Protein AF-A0A9X4S5B0-F1 (afdb_monomer)

Nearest PDB structures (foldseek):
  2hjq-assembly1_A  TM=6.160E-01  e=4.148E+00  Bacillus subtilis

Foldseek 3Di:
DKKAFCPWDQPVVVRDIDDHRDIDDDDPVVVVVCCVPPNPRIDDDDPPPPD

Organism: NCBI:txid1358

Mean predicted aligned error: 3.73 Å

Structure (mmCIF, N/CA/C/O backbone):
data_AF-A0A9X4S5B0-F1
#
_entry.id   AF-A0A9X4S5B0-F1
#
loop_
_atom_site.group_PDB
_atom_site.id
_atom_site.type_symbol
_atom_site.label_atom_id
_atom_site.label_alt_id
_atom_site.label_comp_id
_atom_site.label_asym_id
_atom_site.label_entity_id
_atom_site.label_seq_id
_atom_site.pdbx_PDB_ins_code
_atom_site.Cartn_x
_atom_site.Cartn_y
_atom_site.Cartn_z
_atom_site.occupancy
_atom_site.B_iso_or_equiv
_atom_site.auth_seq_id
_atom_site.auth_comp_id
_atom_site.auth_asym_id
_atom_site.auth_atom_id
_atom_site.pdbx_PDB_model_num
ATOM 1 N N . MET A 1 1 ? -1.211 6.906 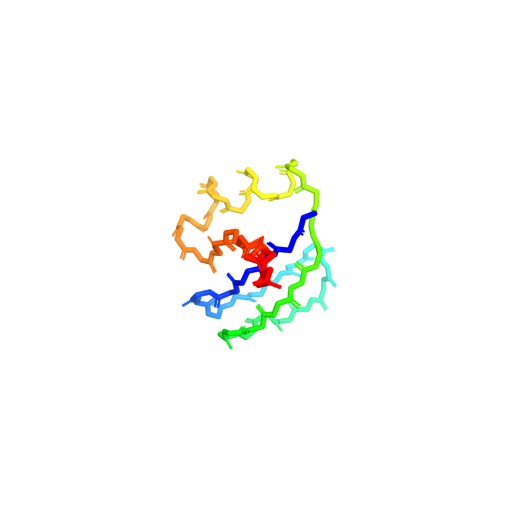8.253 1.00 94.62 1 MET A N 1
ATOM 2 C CA . MET A 1 1 ? -2.492 6.169 8.136 1.00 94.62 1 MET A CA 1
ATOM 3 C C . MET A 1 1 ? -2.177 4.718 7.845 1.00 94.62 1 MET A C 1
ATOM 5 O O . MET A 1 1 ? -1.130 4.470 7.256 1.00 94.62 1 MET A O 1
ATOM 9 N N . LYS A 1 2 ? -3.048 3.788 8.232 1.00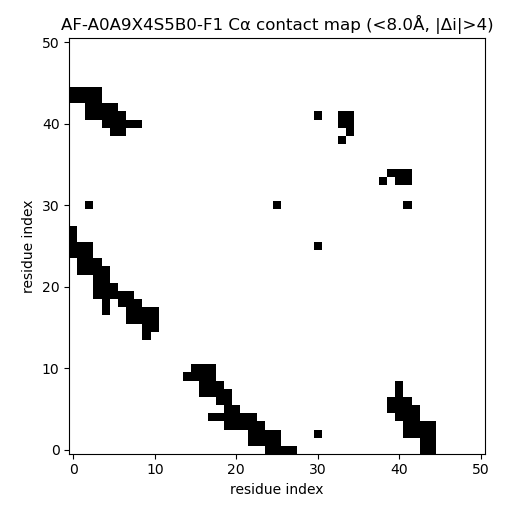 96.75 2 LYS A N 1
ATOM 10 C CA . LYS A 1 2 ? -2.878 2.372 7.901 1.00 96.75 2 LYS A CA 1
ATOM 11 C C . LYS A 1 2 ? -3.555 2.063 6.570 1.00 96.75 2 LYS A C 1
ATOM 13 O O . LYS A 1 2 ? -4.682 2.499 6.331 1.00 96.75 2 LYS A O 1
ATOM 18 N N . LEU A 1 3 ? -2.849 1.342 5.712 1.00 97.44 3 LEU A N 1
ATOM 19 C CA . LEU A 1 3 ? -3.347 0.850 4.435 1.00 97.44 3 LEU A CA 1
ATOM 20 C C . LEU A 1 3 ? -3.348 -0.670 4.457 1.00 97.44 3 LEU A C 1
ATOM 22 O O . LEU A 1 3 ? -2.392 -1.263 4.949 1.00 97.44 3 LEU A O 1
ATOM 26 N N . LYS A 1 4 ? -4.397 -1.277 3.907 1.00 98.12 4 LYS A N 1
ATOM 27 C CA . LYS A 1 4 ? -4.491 -2.716 3.684 1.00 98.12 4 LYS A CA 1
ATOM 28 C C . LYS A 1 4 ? -4.251 -3.021 2.212 1.00 98.12 4 LYS A C 1
ATOM 30 O O . LYS A 1 4 ? -4.847 -2.383 1.345 1.00 98.12 4 LYS A O 1
ATOM 35 N N . VAL A 1 5 ? -3.389 -3.989 1.934 1.00 98.50 5 VAL A N 1
ATOM 36 C CA . VAL A 1 5 ? -3.062 -4.437 0.578 1.00 98.50 5 VAL A CA 1
ATOM 37 C C . VAL A 1 5 ? -4.169 -5.348 0.040 1.00 98.50 5 VAL A C 1
ATOM 39 O O . VAL A 1 5 ? -4.627 -6.268 0.716 1.00 98.50 5 VAL A O 1
ATOM 42 N N . LYS A 1 6 ? -4.603 -5.088 -1.194 1.00 98.50 6 LYS A N 1
ATOM 43 C CA . LYS A 1 6 ? -5.684 -5.802 -1.900 1.00 98.50 6 LYS A CA 1
ATOM 44 C C . LYS A 1 6 ? -5.187 -6.635 -3.079 1.00 98.50 6 LYS A C 1
ATOM 46 O O . LYS A 1 6 ? -5.895 -7.531 -3.524 1.00 98.50 6 LYS A O 1
ATOM 51 N N . ALA A 1 7 ? -3.980 -6.360 -3.566 1.00 98.50 7 ALA A N 1
ATOM 52 C CA . ALA A 1 7 ? -3.301 -7.125 -4.606 1.00 98.50 7 ALA A CA 1
ATOM 53 C C . ALA A 1 7 ? -1.791 -7.104 -4.349 1.00 98.50 7 ALA A C 1
ATOM 55 O O . ALA A 1 7 ? -1.275 -6.093 -3.884 1.00 98.50 7 ALA A O 1
ATOM 56 N N . VAL A 1 8 ? -1.093 -8.202 -4.653 1.00 98.31 8 VAL A N 1
ATOM 57 C CA . VAL A 1 8 ? 0.365 -8.311 -4.470 1.00 98.31 8 VAL A CA 1
ATOM 58 C C . VAL A 1 8 ? 1.091 -7.324 -5.384 1.00 98.31 8 VAL A C 1
ATOM 60 O O . VAL A 1 8 ? 0.772 -7.238 -6.572 1.00 98.31 8 VAL A O 1
ATOM 63 N N . PHE A 1 9 ? 2.085 -6.604 -4.861 1.00 98.38 9 PHE A N 1
ATOM 64 C CA . PHE A 1 9 ? 2.958 -5.748 -5.668 1.00 98.38 9 PHE A CA 1
ATOM 65 C C . PHE A 1 9 ? 4.351 -5.591 -5.064 1.00 98.38 9 PHE A C 1
ATOM 67 O O . PHE A 1 9 ? 4.532 -5.652 -3.850 1.00 98.38 9 PHE A O 1
ATOM 74 N N . ASP A 1 10 ? 5.331 -5.319 -5.923 1.00 98.12 10 ASP A N 1
ATOM 75 C CA . ASP A 1 10 ? 6.671 -4.942 -5.491 1.00 98.12 10 ASP 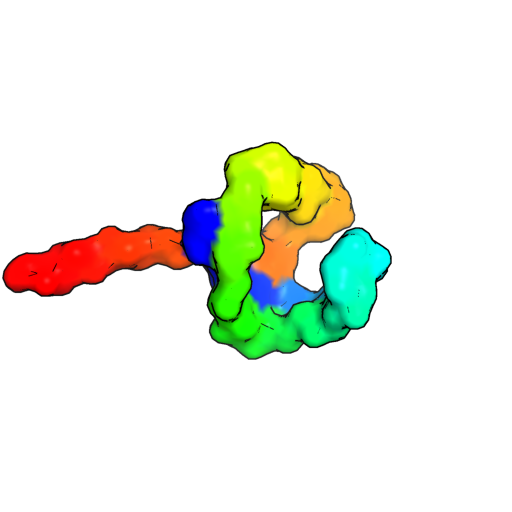A CA 1
ATOM 76 C C . ASP A 1 10 ? 6.706 -3.437 -5.196 1.00 98.12 10 ASP A C 1
ATOM 78 O O . ASP A 1 10 ? 6.641 -2.589 -6.094 1.00 98.12 10 ASP A O 1
ATOM 82 N N . ASP A 1 11 ? 6.805 -3.082 -3.917 1.00 97.19 11 ASP A N 1
ATOM 83 C CA . ASP A 1 11 ? 7.052 -1.714 -3.490 1.00 97.19 11 ASP A CA 1
ATOM 84 C C . ASP A 1 11 ? 8.542 -1.397 -3.638 1.00 97.19 11 ASP A C 1
ATOM 86 O O . ASP A 1 11 ? 9.327 -1.469 -2.693 1.00 97.19 11 ASP A O 1
ATOM 90 N N . LEU A 1 12 ? 8.929 -1.007 -4.851 1.00 96.12 12 LEU A N 1
ATOM 91 C CA . LEU A 1 12 ? 10.315 -0.667 -5.181 1.00 96.12 12 LEU A CA 1
ATOM 92 C C . LEU A 1 12 ? 10.871 0.517 -4.370 1.00 96.12 12 LEU A C 1
ATOM 94 O O . LEU A 1 12 ? 12.084 0.682 -4.295 1.00 96.12 12 LEU A O 1
ATOM 98 N N . LYS A 1 13 ? 10.010 1.361 -3.786 1.00 94.31 13 LYS A N 1
ATOM 99 C CA . LYS A 1 13 ? 10.437 2.527 -2.999 1.00 94.31 13 LYS A CA 1
ATOM 100 C C . LYS A 1 13 ? 10.849 2.124 -1.586 1.00 94.31 13 LYS A C 1
ATOM 102 O O . LYS A 1 13 ? 11.808 2.669 -1.056 1.00 94.31 13 LYS A O 1
ATOM 107 N N . GLU A 1 14 ? 10.130 1.157 -1.027 1.00 94.94 14 GLU A N 1
ATOM 108 C CA . GLU A 1 14 ? 10.391 0.568 0.290 1.00 94.94 14 GLU A CA 1
ATOM 109 C C . GLU A 1 14 ? 11.235 -0.721 0.197 1.00 94.94 14 GLU A C 1
ATOM 111 O O . GLU A 1 14 ? 11.574 -1.317 1.215 1.00 94.94 14 GLU A O 1
ATOM 116 N N . ASN A 1 15 ? 11.584 -1.147 -1.024 1.00 97.25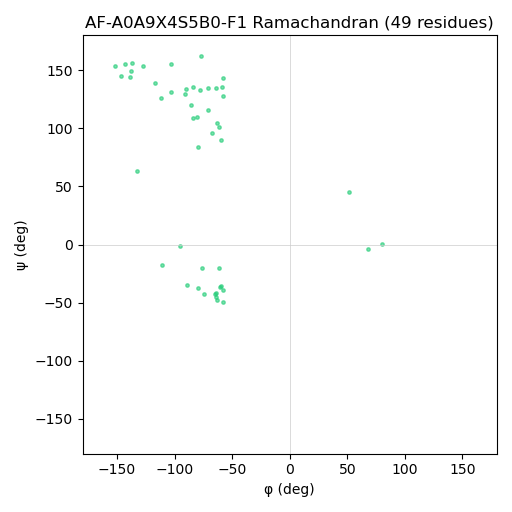 15 ASN A N 1
ATOM 117 C CA . ASN A 1 15 ? 12.326 -2.371 -1.335 1.00 97.25 15 ASN A CA 1
ATOM 118 C C . ASN A 1 15 ? 11.719 -3.629 -0.683 1.00 97.25 15 ASN A C 1
ATOM 120 O O . ASN A 1 15 ? 12.423 -4.454 -0.100 1.00 97.25 15 ASN A O 1
ATOM 124 N N . VAL A 1 16 ? 10.393 -3.761 -0.771 1.00 97.69 16 VAL A N 1
ATOM 125 C CA . VAL A 1 16 ? 9.636 -4.872 -0.181 1.00 97.69 16 VAL A CA 1
ATOM 126 C C . VAL A 1 16 ? 8.552 -5.349 -1.137 1.00 97.69 16 VAL A C 1
ATOM 128 O O . VAL A 1 16 ? 7.927 -4.554 -1.836 1.00 97.69 16 VAL A O 1
ATOM 131 N N . ARG A 1 17 ? 8.299 -6.656 -1.148 1.00 98.31 17 ARG A N 1
ATOM 132 C CA . ARG A 1 17 ? 7.123 -7.235 -1.794 1.00 98.31 17 ARG A CA 1
ATOM 133 C C . ARG A 1 17 ? 5.962 -7.208 -0.809 1.00 98.31 17 ARG A C 1
ATOM 135 O O . ARG A 1 17 ? 6.069 -7.785 0.269 1.00 98.31 17 ARG A O 1
ATOM 142 N N . ARG A 1 18 ? 4.888 -6.517 -1.179 1.00 98.38 18 ARG A N 1
ATOM 143 C CA . ARG A 1 18 ? 3.677 -6.378 -0.370 1.00 98.38 18 ARG A CA 1
ATOM 144 C C . ARG A 1 18 ? 2.702 -7.494 -0.711 1.00 98.38 18 ARG A C 1
ATOM 146 O O . ARG A 1 18 ? 2.397 -7.692 -1.888 1.00 98.38 18 ARG A O 1
ATOM 153 N N . GLU A 1 19 ? 2.202 -8.191 0.301 1.00 98.62 19 GLU A N 1
ATOM 154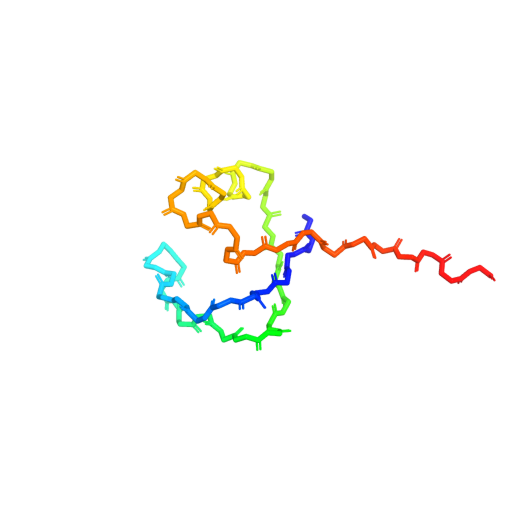 C CA . GLU A 1 19 ? 1.288 -9.329 0.134 1.00 98.62 19 GLU A CA 1
ATOM 155 C C . GLU A 1 19 ? -0.162 -8.940 0.454 1.00 98.62 19 GLU A C 1
ATOM 157 O O . GLU A 1 19 ? -0.418 -7.986 1.184 1.00 98.62 19 GLU A O 1
ATOM 162 N N . VAL A 1 20 ? -1.138 -9.663 -0.105 1.00 98.31 20 VAL A N 1
ATOM 163 C CA . VAL A 1 20 ? -2.565 -9.404 0.168 1.00 98.31 20 VAL A CA 1
ATOM 164 C C . VAL A 1 20 ? -2.852 -9.519 1.667 1.00 98.31 20 VAL A C 1
ATOM 166 O O . VAL A 1 20 ? -2.280 -10.357 2.355 1.00 98.31 20 VAL A O 1
ATOM 169 N N . ASP A 1 21 ? -3.743 -8.657 2.160 1.00 97.69 21 ASP A N 1
ATOM 170 C CA . ASP A 1 21 ? -4.114 -8.500 3.569 1.00 97.69 21 ASP A CA 1
ATOM 171 C C . ASP A 1 21 ? -3.025 -7.924 4.490 1.00 97.69 21 ASP A C 1
ATOM 173 O O . ASP A 1 21 ? -3.326 -7.614 5.646 1.00 97.69 21 ASP A O 1
ATOM 177 N N . GLU A 1 22 ? -1.810 -7.671 3.991 1.00 98.06 22 GLU A N 1
ATOM 178 C CA . GLU A 1 22 ? -0.793 -6.925 4.731 1.00 98.06 22 GLU A CA 1
ATOM 179 C C . GLU A 1 22 ? -1.305 -5.523 5.085 1.00 98.06 22 GLU A C 1
ATOM 181 O O . GLU A 1 22 ? -1.884 -4.817 4.250 1.00 98.06 22 GLU A O 1
ATOM 186 N N . VAL A 1 23 ? -1.066 -5.104 6.330 1.00 97.69 23 VAL A N 1
ATOM 187 C CA . VAL A 1 23 ? -1.367 -3.753 6.805 1.00 97.69 23 VAL A CA 1
ATOM 188 C C . VAL A 1 23 ? -0.069 -3.017 7.088 1.00 97.69 23 VAL A C 1
ATOM 190 O O . VAL A 1 23 ? 0.754 -3.485 7.872 1.00 97.69 23 VAL A O 1
ATOM 193 N N . PHE A 1 24 ? 0.099 -1.840 6.490 1.00 97.00 24 PHE A N 1
ATOM 194 C CA . PHE A 1 24 ? 1.293 -1.020 6.677 1.00 97.00 24 PHE A CA 1
ATOM 195 C C . PHE A 1 24 ? 0.955 0.457 6.863 1.00 97.00 24 PHE A C 1
ATOM 197 O O . PHE A 1 24 ? -0.103 0.943 6.451 1.00 97.00 24 PHE A O 1
ATOM 204 N N . GLU A 1 25 ? 1.866 1.186 7.504 1.00 96.75 25 GLU A N 1
ATOM 205 C CA . GLU A 1 25 ? 1.736 2.628 7.666 1.00 96.75 25 GLU A CA 1
ATOM 206 C C . GLU A 1 25 ? 2.244 3.383 6.441 1.00 96.75 25 GLU A C 1
ATOM 208 O O . GLU A 1 25 ? 3.311 3.109 5.897 1.00 96.75 25 GLU A O 1
ATOM 213 N N . ALA A 1 26 ? 1.474 4.384 6.026 1.00 96.31 26 ALA A N 1
ATOM 214 C CA . ALA A 1 26 ? 1.818 5.261 4.923 1.00 96.31 26 ALA A CA 1
ATOM 215 C C . ALA A 1 26 ? 1.366 6.702 5.182 1.00 96.31 26 ALA A C 1
ATOM 217 O O . ALA A 1 26 ? 0.405 6.978 5.914 1.00 96.31 26 ALA A O 1
ATOM 218 N N . SER A 1 27 ? 2.043 7.646 4.529 1.00 96.75 27 SER A N 1
ATOM 219 C CA . SER A 1 27 ? 1.609 9.043 4.468 1.00 96.75 27 SER A CA 1
ATOM 220 C C . SER A 1 27 ? 0.454 9.230 3.473 1.00 96.75 27 SER A C 1
ATOM 222 O O . SER A 1 27 ? 0.243 8.419 2.571 1.00 96.75 27 SER A O 1
ATOM 224 N N . VAL A 1 28 ? -0.273 10.348 3.583 1.00 96.25 28 VAL A N 1
ATOM 225 C CA . VAL A 1 28 ? -1.324 10.730 2.613 1.00 96.25 28 VAL A CA 1
ATOM 226 C C . VAL A 1 28 ? -0.754 10.845 1.194 1.00 96.25 28 VAL A C 1
ATOM 228 O O . VAL A 1 28 ? -1.398 10.438 0.229 1.00 96.25 28 VAL A O 1
ATOM 231 N N . ALA A 1 29 ? 0.459 11.390 1.062 1.00 97.06 29 ALA A N 1
ATOM 232 C CA . ALA A 1 29 ? 1.137 11.517 -0.224 1.00 97.06 29 ALA A CA 1
ATOM 233 C C . ALA A 1 29 ? 1.448 10.143 -0.830 1.00 97.06 29 ALA A C 1
ATOM 235 O O . ALA A 1 29 ? 1.222 9.939 -2.022 1.00 97.06 29 ALA A O 1
ATOM 236 N N . ARG A 1 30 ? 1.899 9.189 -0.003 1.00 96.69 30 ARG A N 1
ATOM 237 C CA . ARG A 1 30 ? 2.163 7.818 -0.445 1.00 96.69 30 ARG A CA 1
ATOM 238 C C . ARG A 1 30 ? 0.886 7.110 -0.891 1.00 96.69 30 ARG A C 1
ATOM 240 O O . ARG A 1 30 ? 0.894 6.484 -1.942 1.00 96.69 30 ARG A O 1
ATOM 247 N N . PHE A 1 31 ? -0.213 7.271 -0.155 1.00 96.56 31 PHE A N 1
ATOM 248 C CA . PHE A 1 31 ? -1.514 6.729 -0.552 1.00 96.56 31 PHE A CA 1
ATOM 249 C C . PHE A 1 31 ? -1.968 7.260 -1.922 1.00 96.56 31 PHE A C 1
ATOM 251 O O . PHE A 1 31 ? -2.250 6.468 -2.812 1.00 96.56 31 PHE A O 1
ATOM 258 N N . LYS A 1 32 ? -1.927 8.583 -2.143 1.00 97.19 32 LYS A N 1
ATOM 259 C CA . LYS A 1 32 ? -2.273 9.191 -3.444 1.00 97.19 32 LYS A CA 1
ATOM 260 C C . LYS A 1 32 ? -1.376 8.709 -4.588 1.00 97.19 32 LYS A C 1
ATOM 262 O O . LYS A 1 32 ? -1.832 8.573 -5.720 1.00 97.19 32 LYS A O 1
ATOM 267 N N . GLU A 1 33 ? -0.090 8.486 -4.313 1.00 97.62 33 GLU A N 1
ATOM 268 C CA . GLU A 1 33 ? 0.838 7.920 -5.295 1.00 97.62 33 GLU A CA 1
ATOM 269 C C . GLU A 1 33 ? 0.418 6.498 -5.695 1.00 97.62 33 GLU A C 1
ATOM 271 O O . GLU A 1 33 ? 0.351 6.198 -6.889 1.00 97.62 33 GLU A O 1
ATOM 276 N N . LEU A 1 34 ? 0.120 5.653 -4.704 1.00 97.38 34 LEU A N 1
ATOM 277 C CA . LEU A 1 34 ? -0.324 4.278 -4.914 1.00 97.38 34 LEU A CA 1
ATOM 278 C C . LEU A 1 34 ? -1.674 4.233 -5.635 1.00 97.38 34 LEU A C 1
ATOM 280 O O . LEU A 1 34 ? -1.773 3.535 -6.630 1.00 97.38 34 LEU A O 1
ATOM 284 N N . GLU A 1 35 ? -2.664 5.040 -5.249 1.00 96.69 35 GLU A N 1
ATOM 285 C CA . GLU A 1 35 ? -3.954 5.100 -5.956 1.00 96.69 35 GLU A CA 1
ATOM 286 C C . GLU A 1 35 ? -3.812 5.517 -7.426 1.00 96.69 35 GLU A C 1
ATOM 288 O O . GLU A 1 35 ? -4.536 5.022 -8.286 1.00 96.69 35 GLU A O 1
ATOM 293 N N . LYS A 1 36 ? -2.870 6.417 -7.737 1.00 97.88 36 LYS A N 1
ATOM 294 C CA . LYS A 1 36 ? -2.639 6.872 -9.113 1.00 97.88 36 LYS A CA 1
ATOM 295 C C . LYS A 1 36 ? -1.932 5.820 -9.970 1.00 97.88 36 LYS A C 1
ATOM 297 O O . LYS A 1 36 ? -2.249 5.691 -11.149 1.00 97.88 36 LYS A O 1
ATOM 302 N N . LYS A 1 37 ? -0.917 5.146 -9.422 1.00 97.38 37 LYS A N 1
ATOM 303 C CA . LYS A 1 37 ? -0.067 4.202 -10.175 1.00 97.38 37 LYS A CA 1
ATOM 304 C C . LYS A 1 37 ? -0.608 2.774 -10.161 1.00 97.38 37 LYS A C 1
ATOM 306 O O . LYS A 1 37 ? -0.437 2.053 -11.135 1.00 97.38 37 LYS A O 1
ATOM 311 N N . LEU A 1 38 ? -1.222 2.385 -9.051 1.00 97.31 38 LEU A N 1
ATOM 312 C CA . LEU A 1 38 ? -1.714 1.049 -8.728 1.00 97.31 38 LEU A CA 1
ATOM 313 C C . LEU A 1 38 ? -3.153 1.164 -8.181 1.00 97.31 38 LEU A C 1
ATOM 315 O O . LEU A 1 38 ? -3.408 0.883 -7.005 1.00 97.31 38 LEU A O 1
ATOM 319 N N . PRO A 1 39 ? -4.106 1.637 -9.003 1.00 97.69 39 PRO A N 1
ATOM 320 C CA . PRO A 1 39 ? -5.478 1.853 -8.561 1.00 97.69 39 PRO A CA 1
ATOM 321 C C . PRO A 1 39 ? -6.088 0.556 -8.018 1.00 97.69 39 PRO A C 1
ATOM 323 O O . PRO A 1 39 ? -6.050 -0.484 -8.672 1.00 97.69 39 PRO A O 1
ATOM 326 N N . GLY A 1 40 ? -6.644 0.624 -6.806 1.00 97.19 40 GLY A N 1
ATOM 327 C CA . GLY A 1 40 ? -7.287 -0.511 -6.137 1.00 97.19 40 GLY A CA 1
ATOM 328 C C . GLY A 1 40 ? -6.342 -1.502 -5.448 1.00 97.19 40 GLY A C 1
ATOM 329 O O . GLY A 1 40 ? -6.829 -2.454 -4.848 1.00 97.19 40 GLY A O 1
ATOM 330 N N . PHE A 1 41 ? -5.020 -1.294 -5.477 1.00 98.31 41 PHE A N 1
ATOM 331 C CA . PHE A 1 41 ? -4.065 -2.198 -4.813 1.00 98.31 41 PHE A CA 1
ATOM 332 C C . PHE A 1 41 ? -4.019 -2.025 -3.296 1.00 98.31 41 PHE A C 1
ATOM 334 O O . PHE A 1 41 ? -3.562 -2.922 -2.591 1.00 98.31 41 PHE A O 1
ATOM 341 N N . VAL A 1 42 ? -4.477 -0.884 -2.787 1.00 98.06 42 VAL A N 1
ATOM 342 C CA . VAL A 1 42 ? -4.528 -0.590 -1.356 1.00 98.06 42 VAL A CA 1
ATOM 343 C C . VAL A 1 42 ? -5.841 0.095 -0.999 1.00 98.06 42 VAL A C 1
ATOM 345 O O . VAL A 1 42 ? -6.389 0.854 -1.796 1.00 98.06 42 VAL A O 1
ATOM 348 N N . GLU A 1 43 ? -6.318 -0.130 0.220 1.00 96.88 43 GLU A N 1
ATOM 349 C CA . GLU A 1 43 ? -7.453 0.582 0.810 1.00 96.88 43 GLU A CA 1
ATOM 350 C C . GLU A 1 43 ? -7.074 1.152 2.179 1.00 96.88 43 GLU A C 1
ATOM 352 O O . GLU A 1 43 ? -6.180 0.634 2.850 1.00 96.88 43 GLU A O 1
ATOM 357 N N . LYS A 1 44 ? -7.735 2.229 2.612 1.00 96.50 44 LYS A N 1
ATOM 358 C CA . LYS A 1 44 ? -7.545 2.740 3.975 1.00 96.50 44 LYS A CA 1
ATOM 359 C C . LYS A 1 44 ? -8.177 1.776 4.968 1.00 96.50 44 LYS A C 1
ATOM 361 O O . LYS A 1 44 ? -9.319 1.365 4.786 1.00 96.50 44 LYS A O 1
ATOM 366 N N . V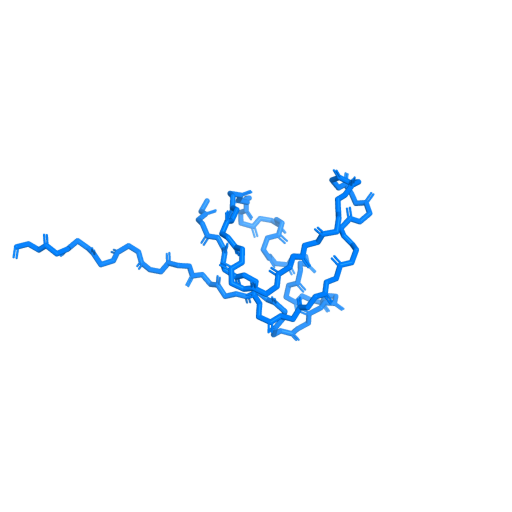AL A 1 45 ? -7.457 1.481 6.043 1.00 95.12 45 VAL A N 1
ATOM 367 C CA . VAL A 1 45 ? -8.060 0.841 7.209 1.00 95.12 45 VAL A CA 1
ATOM 368 C C . VAL A 1 45 ? -8.744 1.940 8.010 1.00 95.12 45 VAL A C 1
ATOM 370 O O . VAL A 1 45 ? -8.074 2.808 8.572 1.00 95.12 45 VAL A O 1
ATOM 373 N N . GLU A 1 46 ? -10.074 1.941 8.017 1.00 85.12 46 GLU A N 1
ATOM 374 C CA . GLU A 1 46 ? -10.834 2.731 8.980 1.00 85.12 46 GLU A CA 1
ATOM 375 C C . GLU A 1 46 ? -10.664 2.063 10.345 1.00 85.12 46 GLU A C 1
ATOM 377 O O . GLU A 1 46 ? -11.058 0.910 10.531 1.00 85.12 46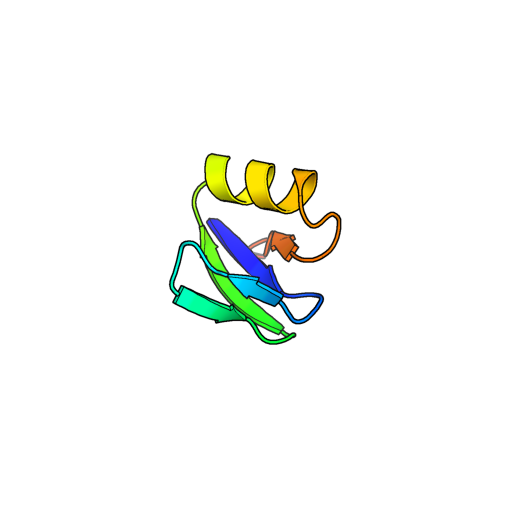 GLU A O 1
ATOM 382 N N . GLU A 1 47 ? -10.030 2.756 11.292 1.00 67.81 47 GLU A N 1
ATOM 383 C CA . GLU A 1 47 ? -10.082 2.338 12.688 1.00 67.81 47 GLU A CA 1
ATOM 384 C C . GLU A 1 47 ? -11.530 2.533 13.136 1.00 67.81 47 GLU A C 1
ATOM 386 O O . GLU A 1 47 ? -11.959 3.638 13.462 1.00 67.81 47 GLU A O 1
ATOM 391 N N . LYS A 1 48 ? -12.319 1.458 13.079 1.00 57.12 48 LYS A N 1
ATOM 392 C CA . LYS A 1 48 ? -13.532 1.396 13.878 1.00 57.12 48 LYS A CA 1
ATOM 393 C C . LYS A 1 48 ? -13.053 1.433 15.323 1.00 57.12 48 LYS A C 1
ATOM 395 O O . LYS A 1 48 ? -12.484 0.460 15.807 1.00 57.12 48 LYS A O 1
ATOM 400 N N . GLU A 1 49 ? -13.211 2.580 15.976 1.00 49.81 49 GLU A N 1
ATOM 401 C CA . GLU A 1 49 ? -13.280 2.620 17.430 1.00 49.81 49 GLU A CA 1
ATOM 402 C C . GLU A 1 49 ? -14.480 1.745 17.811 1.00 49.81 49 GLU A C 1
ATOM 404 O O . GLU A 1 49 ? -15.622 2.205 17.819 1.00 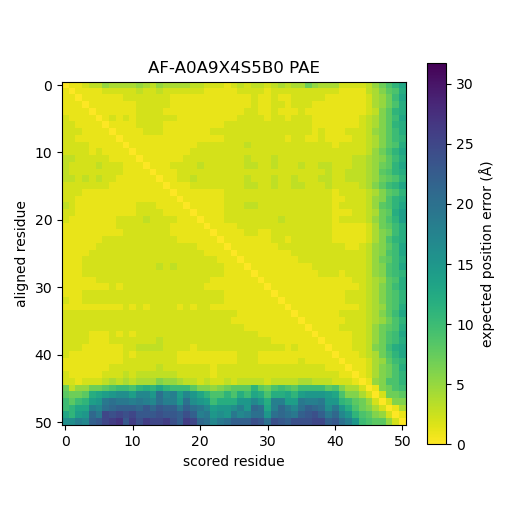49.81 49 GLU A O 1
ATOM 409 N N . ASP A 1 50 ? -14.236 0.451 18.022 1.00 48.69 50 ASP A N 1
ATOM 410 C CA . ASP A 1 50 ? -15.174 -0.411 18.727 1.00 48.69 50 ASP A CA 1
ATOM 411 C C . ASP A 1 50 ? -15.301 0.183 20.137 1.00 48.69 50 ASP A C 1
ATOM 413 O O . ASP A 1 50 ? -14.387 0.093 20.960 1.00 48.69 50 ASP A O 1
ATOM 417 N N . LYS A 1 51 ? -16.399 0.913 20.339 1.00 41.31 51 LYS A N 1
ATOM 418 C CA . LYS A 1 51 ? -16.757 1.624 21.565 1.00 41.31 51 LYS A CA 1
ATOM 419 C C . LYS A 1 51 ? -17.617 0.753 22.468 1.00 41.31 51 LYS A C 1
ATOM 421 O O . LYS A 1 51 ? -18.511 0.063 21.928 1.00 41.31 51 LYS A O 1
#

Sequence (51 aa):
MKLKVKAVFDDLKENVRREVDEVFEASVARFKELEKKLPGFVEKVEEKEDK

Radius of gyration: 11.08 Å; Cα contacts (8 Å, |Δi|>4): 74; chains: 1; bounding box: 29×21×32 Å

Secondary structure (DSSP, 8-state):
-EEEESS-EEETTTTEEEPTT-EEE--HHHHHHHHHHSTTSEEE-------

pLDDT: mean 92.67, std 13.53, range [41.31, 98.62]

Solvent-accessible surface area (backbone atoms only — not comparable to full-atom values): 3116 Å² total; per-residue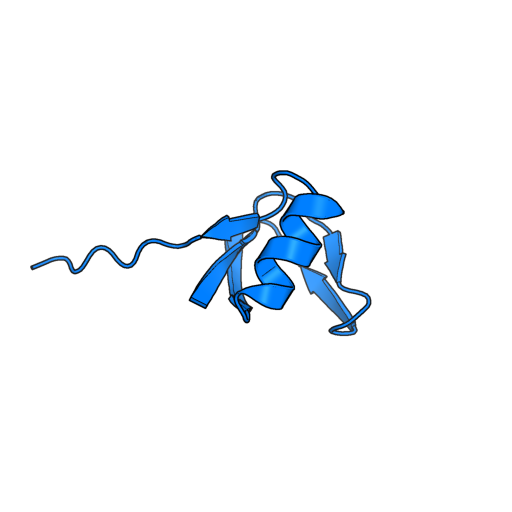 (Å²): 88,48,34,32,27,65,44,68,46,75,40,74,89,78,72,42,77,45,47,61,72,42,72,47,81,43,54,75,67,54,50,55,50,42,49,72,77,42,66,71,31,58,43,77,56,76,80,75,78,85,124